Protein AF-A0A914XD44-F1 (afdb_monomer_lite)

pLDDT: mean 73.46, std 13.96, range [49.12, 93.69]

Radius of gyration: 13.79 Å; chains: 1; bounding box: 36×36×30 Å

Sequence (122 aa):
MFKCTAAPKPKNIRKIIVDGNCLFRAFFFCLTGSEEHYLTTAACALLASAEHWGTEIEIPAFTDMCNCMVYVYKDHDSARNIKQYEGYGPRPRADRSPHDNADLTTFLLYNAHNHFEVVLSP

InterPro domains:
  IPR003323 OTU domain [PS50802] (11-122)
  IPR038765 Papain-like cysteine peptidase superfamily [SSF54001] (12-119)

Structure (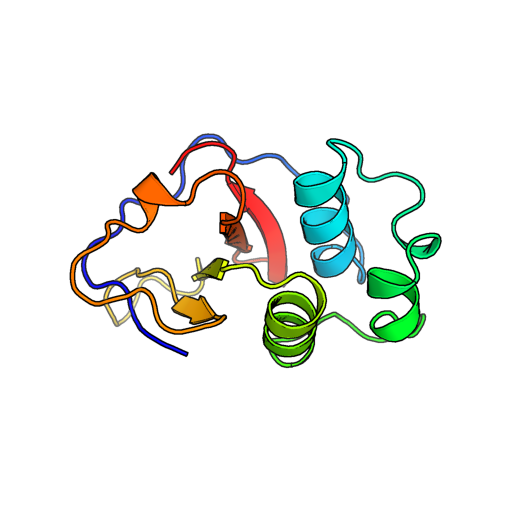mmCIF, N/CA/C/O backbone):
data_AF-A0A914XD44-F1
#
_entry.id   AF-A0A914XD44-F1
#
loop_
_atom_site.group_PDB
_atom_site.id
_atom_site.type_symbol
_atom_site.label_atom_id
_atom_site.label_alt_id
_atom_site.label_comp_id
_atom_site.label_asym_id
_atom_site.label_entity_id
_atom_site.label_seq_id
_atom_site.pdbx_PDB_ins_code
_atom_site.Cartn_x
_atom_site.Cartn_y
_atom_site.Cartn_z
_atom_site.occupancy
_atom_site.B_iso_or_equiv
_atom_site.auth_seq_id
_atom_site.auth_comp_id
_atom_site.auth_asym_id
_atom_site.auth_atom_id
_atom_site.pdbx_PDB_model_num
ATOM 1 N N . MET A 1 1 ? -15.285 -2.657 -4.366 1.00 56.31 1 MET A N 1
ATOM 2 C CA . MET A 1 1 ? -15.027 -1.246 -4.016 1.00 56.31 1 MET A CA 1
ATOM 3 C C . MET A 1 1 ? -16.235 -0.665 -3.291 1.00 56.31 1 MET A C 1
ATOM 5 O O . MET A 1 1 ? -17.346 -0.787 -3.801 1.00 56.31 1 MET A O 1
ATOM 9 N N . PHE A 1 2 ? -16.034 -0.047 -2.125 1.00 66.06 2 PHE A N 1
ATOM 10 C CA . PHE A 1 2 ? -17.069 0.670 -1.361 1.00 66.06 2 PHE A CA 1
ATOM 11 C C . PHE A 1 2 ? -16.528 2.031 -0.907 1.00 66.06 2 PHE A C 1
ATOM 13 O O . PHE A 1 2 ? -15.337 2.154 -0.639 1.00 66.06 2 PHE A O 1
ATOM 20 N N . LYS A 1 3 ? -17.380 3.058 -0.825 1.00 61.59 3 LYS A N 1
ATOM 21 C CA . LYS A 1 3 ? -16.976 4.403 -0.380 1.00 61.59 3 LYS A CA 1
ATOM 22 C C . LYS A 1 3 ? -17.275 4.584 1.106 1.00 61.59 3 LYS A C 1
ATOM 24 O O . LYS A 1 3 ? -18.389 4.286 1.533 1.00 61.59 3 LYS A O 1
ATOM 29 N N . CYS A 1 4 ? -16.310 5.084 1.878 1.00 57.56 4 CYS A N 1
ATOM 30 C CA . CYS A 1 4 ? -16.518 5.454 3.280 1.00 57.56 4 CYS A CA 1
ATOM 31 C C . CYS A 1 4 ? -16.865 6.946 3.374 1.00 57.56 4 CYS A C 1
ATOM 33 O O . CYS A 1 4 ? -16.071 7.798 2.979 1.00 57.56 4 CYS A O 1
ATOM 35 N N . THR A 1 5 ? -18.060 7.283 3.865 1.00 49.12 5 THR A N 1
ATOM 36 C CA . THR A 1 5 ? -18.664 8.600 3.609 1.00 49.12 5 THR A CA 1
ATOM 37 C C . THR A 1 5 ? -18.145 9.764 4.459 1.00 49.12 5 THR A C 1
ATOM 39 O O . THR A 1 5 ? -18.466 10.910 4.149 1.00 49.12 5 THR A O 1
ATOM 42 N N . ALA A 1 6 ? -17.325 9.528 5.485 1.00 52.28 6 ALA A N 1
ATOM 43 C CA . ALA A 1 6 ? -16.819 10.590 6.360 1.00 52.28 6 ALA A CA 1
ATOM 44 C C . ALA A 1 6 ? -15.497 10.191 7.019 1.00 52.28 6 ALA A C 1
ATOM 46 O O . ALA A 1 6 ? -15.458 9.834 8.193 1.00 52.28 6 ALA A O 1
ATOM 47 N N . ALA A 1 7 ? -14.409 10.234 6.260 1.00 58.97 7 ALA A N 1
ATOM 48 C CA . ALA A 1 7 ? -13.103 9.910 6.802 1.00 58.97 7 ALA A CA 1
ATOM 49 C C . ALA A 1 7 ? -12.224 11.164 6.897 1.00 58.97 7 ALA A C 1
ATOM 51 O O . ALA A 1 7 ? -12.156 11.934 5.930 1.00 58.97 7 ALA A O 1
ATOM 52 N N . PRO A 1 8 ? -11.567 11.403 8.047 1.00 67.62 8 PRO A N 1
ATOM 53 C CA . PRO A 1 8 ? -10.677 12.541 8.208 1.00 67.62 8 PRO A CA 1
ATOM 54 C C . PRO A 1 8 ? -9.516 12.454 7.213 1.00 67.62 8 PRO A C 1
ATOM 56 O O . PRO A 1 8 ? -9.123 11.372 6.771 1.00 67.62 8 PRO A O 1
ATOM 59 N N . LYS A 1 9 ? -8.953 13.616 6.860 1.00 76.38 9 LYS A N 1
ATOM 60 C CA . LYS A 1 9 ? -7.711 13.661 6.082 1.00 76.38 9 LYS A CA 1
ATOM 61 C C . LYS A 1 9 ? -6.650 12.812 6.807 1.00 76.38 9 LYS A C 1
ATOM 63 O O . LYS A 1 9 ? -6.512 12.999 8.019 1.00 76.38 9 LYS A O 1
ATOM 68 N N . PRO A 1 10 ? -5.906 11.940 6.098 1.00 82.12 10 PRO A N 1
ATOM 69 C CA . PRO A 1 10 ? -4.890 11.097 6.709 1.00 82.12 10 PRO A CA 1
ATOM 70 C C . PRO A 1 10 ? -3.913 11.907 7.562 1.00 82.12 10 PRO A C 1
ATOM 72 O O . PRO A 1 10 ? -3.421 12.958 7.137 1.00 82.12 10 PRO A O 1
ATOM 75 N N . LYS A 1 11 ? -3.627 11.405 8.762 1.00 81.56 11 LYS A N 1
ATOM 76 C CA . LYS A 1 11 ? -2.578 11.900 9.660 1.00 81.56 11 LYS A CA 1
ATOM 77 C C . LYS A 1 11 ? -1.533 10.795 9.840 1.00 81.56 11 LYS A C 1
ATOM 79 O O . LYS A 1 11 ? -1.773 9.657 9.460 1.00 81.56 11 LYS A O 1
ATOM 84 N N . ASN A 1 12 ? -0.365 11.130 10.392 1.00 88.56 12 ASN A N 1
ATOM 85 C CA . ASN A 1 12 ? 0.689 10.150 10.704 1.00 88.56 12 ASN A CA 1
ATOM 86 C C . ASN A 1 12 ? 1.103 9.291 9.492 1.00 88.56 12 ASN A C 1
ATOM 88 O O . ASN A 1 12 ? 1.051 8.061 9.517 1.00 88.56 12 ASN A O 1
ATOM 92 N N . ILE A 1 13 ? 1.494 9.972 8.414 1.00 90.69 13 ILE A N 1
ATOM 93 C CA . ILE A 1 13 ? 1.879 9.349 7.147 1.00 90.69 13 ILE A CA 1
ATOM 94 C C . ILE A 1 13 ? 3.331 8.871 7.231 1.00 90.69 13 ILE A C 1
ATOM 96 O O . ILE A 1 13 ? 4.246 9.665 7.470 1.00 90.69 13 ILE A O 1
ATOM 100 N N . ARG A 1 14 ? 3.545 7.580 6.987 1.00 92.75 14 ARG A N 1
ATOM 101 C CA . ARG A 1 14 ? 4.859 6.994 6.743 1.00 92.75 14 ARG A CA 1
ATOM 102 C C . ARG A 1 14 ? 5.205 7.172 5.268 1.00 92.75 14 ARG A C 1
ATOM 104 O O . ARG A 1 14 ? 4.491 6.670 4.404 1.00 92.75 14 ARG A O 1
ATOM 111 N N . LYS A 1 15 ? 6.316 7.869 5.017 1.00 93.69 15 LYS A N 1
ATOM 112 C CA . LYS A 1 15 ? 6.864 8.052 3.672 1.00 93.69 15 LYS A CA 1
ATOM 113 C C . LYS A 1 15 ? 7.525 6.769 3.176 1.00 93.69 15 LYS A C 1
ATOM 115 O O . LYS A 1 15 ? 8.411 6.258 3.858 1.00 93.69 15 LYS A O 1
ATOM 120 N N . ILE A 1 16 ? 7.107 6.319 2.005 1.00 93.06 16 ILE A N 1
ATOM 121 C CA . ILE A 1 16 ? 7.617 5.185 1.247 1.00 93.06 16 ILE A CA 1
ATOM 122 C C . ILE A 1 16 ? 8.600 5.685 0.185 1.00 93.06 16 ILE A C 1
ATOM 124 O O . ILE A 1 16 ? 8.456 6.793 -0.339 1.00 93.06 16 ILE A O 1
ATOM 128 N N . ILE A 1 17 ? 9.609 4.873 -0.134 1.00 91.69 17 ILE A N 1
ATOM 129 C CA . ILE A 1 17 ? 10.586 5.164 -1.196 1.00 91.69 17 ILE A CA 1
ATOM 130 C C . ILE A 1 17 ? 9.872 5.487 -2.519 1.00 91.69 17 ILE A C 1
ATOM 132 O O . ILE A 1 17 ? 9.055 4.705 -2.999 1.00 91.69 17 ILE A O 1
ATOM 136 N N . VAL A 1 18 ? 10.215 6.637 -3.112 1.00 88.19 18 VAL A N 1
ATOM 137 C CA . VAL A 1 18 ? 9.612 7.156 -4.350 1.00 88.19 18 VAL A CA 1
ATOM 138 C C . VAL A 1 18 ? 10.166 6.418 -5.569 1.00 88.19 18 VAL A C 1
ATOM 140 O O . VAL A 1 18 ? 11.155 6.835 -6.169 1.00 88.19 18 VAL A O 1
ATOM 143 N N . ASP A 1 19 ? 9.528 5.304 -5.920 1.00 85.25 19 ASP A N 1
ATOM 144 C CA . ASP A 1 19 ? 9.780 4.531 -7.134 1.00 85.25 19 ASP A CA 1
ATOM 145 C C . ASP A 1 19 ? 8.479 3.932 -7.709 1.00 85.25 19 ASP A C 1
ATOM 147 O O . ASP A 1 19 ? 7.398 4.051 -7.127 1.00 85.25 19 ASP A O 1
ATOM 151 N N . GLY A 1 20 ? 8.576 3.272 -8.870 1.00 81.31 20 GLY A N 1
ATOM 152 C CA . GLY A 1 20 ? 7.432 2.618 -9.524 1.00 81.31 20 GLY A CA 1
ATOM 153 C C . GLY A 1 20 ? 6.816 1.459 -8.726 1.00 81.31 20 GLY A C 1
ATOM 154 O O . GLY A 1 20 ? 5.778 0.936 -9.116 1.00 81.31 20 GLY A O 1
ATOM 155 N N . ASN A 1 21 ? 7.424 1.075 -7.599 1.00 84.12 21 ASN A N 1
ATOM 156 C CA . ASN A 1 21 ? 6.989 -0.017 -6.736 1.00 84.12 21 ASN A CA 1
ATOM 157 C C . ASN A 1 21 ? 6.425 0.476 -5.395 1.00 84.12 21 ASN A C 1
ATOM 159 O O . ASN A 1 21 ? 6.216 -0.333 -4.488 1.00 84.12 21 ASN A O 1
ATOM 163 N N . CYS A 1 22 ? 6.152 1.778 -5.253 1.00 88.81 22 CYS A N 1
ATOM 164 C CA . CYS A 1 22 ? 5.648 2.377 -4.015 1.00 88.81 22 CYS A CA 1
ATOM 165 C C . CYS A 1 22 ? 4.410 1.668 -3.439 1.00 88.81 22 CYS A C 1
ATOM 167 O O . CYS A 1 22 ? 4.330 1.486 -2.226 1.00 88.81 22 CYS A O 1
ATOM 169 N N . LEU A 1 23 ? 3.493 1.181 -4.285 1.00 87.19 23 LEU A N 1
ATOM 170 C CA . LEU A 1 23 ? 2.335 0.395 -3.843 1.00 87.19 23 LEU A CA 1
ATOM 171 C C . LEU A 1 23 ? 2.757 -0.907 -3.141 1.00 87.19 23 LEU A C 1
ATOM 173 O O . LEU A 1 23 ? 2.309 -1.19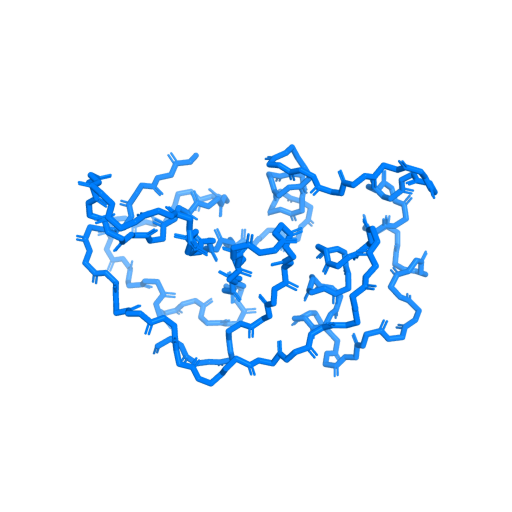9 -2.033 1.00 87.19 23 LEU A O 1
ATOM 177 N N . PHE A 1 24 ? 3.650 -1.678 -3.761 1.00 85.31 24 PHE A N 1
ATOM 178 C CA . PHE A 1 24 ? 4.122 -2.952 -3.215 1.00 85.31 24 PHE A CA 1
ATOM 179 C C . PHE A 1 24 ? 4.968 -2.754 -1.960 1.00 85.31 24 PHE A C 1
ATOM 181 O O . PHE A 1 24 ? 4.853 -3.520 -1.006 1.00 85.31 24 PHE A O 1
ATOM 188 N N . ARG A 1 25 ? 5.780 -1.693 -1.926 1.00 87.25 25 ARG A N 1
ATOM 189 C CA . ARG A 1 25 ? 6.528 -1.299 -0.727 1.00 87.25 25 ARG A CA 1
ATOM 190 C C . ARG A 1 25 ? 5.598 -0.923 0.419 1.00 87.25 25 ARG A C 1
ATOM 192 O O . ARG A 1 25 ? 5.848 -1.338 1.545 1.00 87.25 25 ARG A O 1
ATOM 199 N N . ALA A 1 26 ? 4.518 -0.194 0.140 1.00 88.94 26 ALA A N 1
ATOM 200 C CA . ALA A 1 26 ? 3.519 0.165 1.139 1.00 88.94 26 ALA A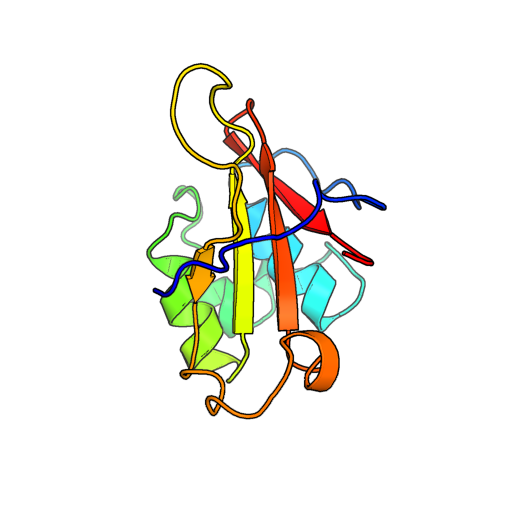 CA 1
ATOM 201 C C . ALA A 1 26 ? 2.816 -1.077 1.710 1.00 88.94 26 ALA A C 1
ATOM 203 O O . ALA A 1 26 ? 2.725 -1.226 2.927 1.00 88.94 26 ALA A O 1
ATOM 204 N N . PHE A 1 27 ? 2.394 -2.008 0.851 1.00 86.19 27 PHE A N 1
ATOM 205 C CA . PHE A 1 27 ? 1.825 -3.286 1.285 1.00 86.19 27 PHE A CA 1
ATOM 206 C C . PHE A 1 27 ? 2.792 -4.101 2.131 1.00 86.19 27 PHE A C 1
ATOM 208 O O . PHE A 1 27 ? 2.434 -4.576 3.209 1.00 86.19 27 PHE A O 1
ATOM 215 N N . PHE A 1 28 ? 4.030 -4.238 1.669 1.00 86.12 28 PHE A N 1
ATOM 216 C CA . PHE A 1 28 ? 5.036 -5.000 2.385 1.00 86.12 28 PHE A CA 1
ATOM 217 C C . PHE A 1 28 ? 5.379 -4.363 3.740 1.00 86.12 28 PHE A C 1
ATOM 219 O O . PHE A 1 28 ? 5.500 -5.076 4.737 1.00 86.12 28 PHE A O 1
ATOM 226 N N . PHE A 1 29 ? 5.418 -3.030 3.813 1.00 88.00 29 PHE A N 1
ATOM 227 C CA . PHE A 1 29 ? 5.560 -2.303 5.071 1.00 88.00 29 PHE A CA 1
ATOM 228 C C . PHE A 1 29 ? 4.393 -2.574 6.023 1.00 88.00 29 PHE A C 1
ATOM 230 O O . PHE A 1 29 ? 4.626 -2.838 7.198 1.00 88.00 29 PHE A O 1
ATOM 237 N N . CYS A 1 30 ? 3.148 -2.573 5.546 1.00 84.94 30 CYS A N 1
ATOM 238 C CA . CYS A 1 30 ? 1.997 -2.905 6.389 1.00 84.94 30 CYS A CA 1
ATOM 239 C C . CYS A 1 30 ? 2.036 -4.349 6.911 1.00 84.94 30 CYS A C 1
ATOM 241 O O . CYS A 1 30 ? 1.591 -4.600 8.026 1.00 84.94 30 CYS A O 1
ATOM 243 N N . LEU A 1 31 ? 2.593 -5.285 6.137 1.00 79.88 31 LEU A N 1
ATOM 244 C CA . LEU A 1 31 ? 2.721 -6.687 6.542 1.00 79.88 31 LEU A CA 1
ATOM 245 C C . LEU A 1 31 ? 3.901 -6.952 7.488 1.00 79.88 31 LEU A C 1
ATOM 247 O O . LEU A 1 31 ? 3.822 -7.855 8.317 1.00 79.88 31 LEU A O 1
ATOM 251 N N . THR A 1 32 ? 5.009 -6.222 7.343 1.00 81.69 32 THR A N 1
ATOM 252 C CA . THR A 1 32 ? 6.294 -6.591 7.973 1.00 81.69 32 THR A CA 1
ATOM 253 C C . THR A 1 32 ? 6.936 -5.492 8.815 1.00 81.69 32 THR A C 1
ATOM 255 O O . THR A 1 32 ? 7.886 -5.758 9.549 1.00 81.69 32 THR A O 1
ATOM 258 N N . GLY A 1 33 ? 6.461 -4.253 8.701 1.00 83.75 33 GLY A N 1
ATOM 259 C CA . GLY A 1 33 ? 7.111 -3.068 9.261 1.00 83.75 33 GLY A CA 1
ATOM 260 C C . GLY A 1 33 ? 8.372 -2.619 8.510 1.00 83.75 33 GLY A C 1
ATOM 261 O O . GLY A 1 33 ? 9.051 -1.706 8.976 1.00 83.75 33 GLY A O 1
ATOM 262 N N . SER A 1 34 ? 8.700 -3.231 7.364 1.00 81.25 34 SER A N 1
ATOM 263 C CA . SER A 1 34 ? 9.877 -2.911 6.545 1.00 81.25 34 SER A CA 1
ATOM 264 C C . SER A 1 34 ? 9.507 -2.666 5.081 1.00 81.25 34 SER A C 1
ATOM 266 O O . SER A 1 34 ? 8.532 -3.208 4.581 1.00 81.25 34 SER A O 1
ATOM 268 N N . GLU A 1 35 ? 10.295 -1.849 4.381 1.00 80.56 35 GLU A N 1
ATOM 269 C CA . GLU A 1 35 ? 10.189 -1.624 2.927 1.00 80.56 35 GLU A CA 1
ATOM 270 C C . GLU A 1 35 ? 11.211 -2.464 2.131 1.00 80.56 35 GLU A C 1
ATOM 272 O O . GLU A 1 35 ? 11.201 -2.471 0.894 1.00 80.56 35 GLU A O 1
ATOM 277 N N . GLU A 1 36 ? 12.134 -3.134 2.828 1.00 77.88 36 GLU A N 1
ATOM 278 C CA . GLU A 1 36 ? 13.204 -3.937 2.232 1.00 77.88 36 GLU A CA 1
ATOM 279 C C . GLU A 1 36 ? 12.678 -5.283 1.749 1.00 77.88 36 GLU A C 1
ATOM 281 O O . GLU A 1 36 ? 11.802 -5.860 2.369 1.00 77.88 36 GLU A O 1
ATOM 286 N N . HIS A 1 37 ? 13.242 -5.832 0.673 1.00 69.94 37 HIS A N 1
ATOM 287 C CA . HIS A 1 37 ? 12.860 -7.160 0.178 1.00 69.94 37 HIS A CA 1
ATOM 288 C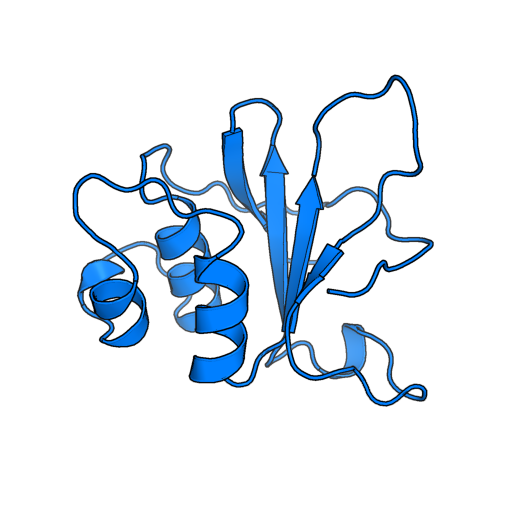 C . HIS A 1 37 ? 11.369 -7.312 -0.177 1.00 69.94 37 HIS A C 1
ATOM 290 O O . HIS A 1 37 ? 10.864 -8.427 -0.205 1.00 69.94 37 HIS A O 1
ATOM 296 N N . TYR A 1 38 ? 10.653 -6.234 -0.522 1.00 63.59 38 TYR A N 1
ATOM 297 C CA . TYR A 1 38 ? 9.243 -6.347 -0.927 1.00 63.59 38 TYR A CA 1
ATOM 298 C C . TYR A 1 38 ? 9.043 -7.405 -2.034 1.00 63.59 38 TYR A C 1
ATOM 300 O O . TYR A 1 38 ? 8.125 -8.214 -1.945 1.00 63.59 38 TYR A O 1
ATOM 308 N N . LEU A 1 39 ? 9.983 -7.517 -2.983 1.00 65.56 39 LEU A N 1
ATOM 309 C CA . LEU A 1 39 ? 10.003 -8.540 -4.042 1.00 65.56 39 LEU A CA 1
ATOM 310 C C . LEU A 1 39 ? 10.208 -9.991 -3.563 1.00 65.56 39 LEU A C 1
ATOM 312 O O . LEU A 1 39 ? 10.038 -10.907 -4.360 1.00 65.56 39 LEU A O 1
ATOM 316 N N . THR A 1 40 ? 10.592 -10.248 -2.310 1.00 62.78 40 THR A N 1
ATOM 317 C CA . THR A 1 40 ? 10.813 -11.620 -1.815 1.00 62.78 40 THR A CA 1
ATOM 318 C C . THR A 1 40 ? 9.545 -12.277 -1.287 1.00 62.78 40 THR A C 1
ATOM 320 O O . THR A 1 40 ? 9.542 -13.484 -1.053 1.00 62.78 40 THR A O 1
ATOM 323 N N . THR A 1 41 ? 8.456 -11.528 -1.090 1.00 59.78 41 THR A N 1
ATOM 324 C CA . THR A 1 41 ? 7.163 -12.160 -0.797 1.00 59.78 41 THR A CA 1
ATOM 325 C C . THR A 1 41 ? 6.527 -12.658 -2.076 1.00 59.78 41 THR A C 1
ATOM 327 O O . THR A 1 41 ? 6.369 -11.887 -3.012 1.00 59.78 41 THR A O 1
ATOM 330 N N . ALA A 1 42 ? 6.088 -13.922 -2.095 1.00 55.50 42 ALA A N 1
ATOM 331 C CA . ALA A 1 42 ? 5.329 -14.487 -3.215 1.00 55.50 42 ALA A CA 1
ATOM 332 C C . ALA A 1 42 ? 4.142 -13.589 -3.603 1.00 55.50 42 ALA A C 1
ATOM 334 O O . ALA A 1 42 ? 3.860 -13.415 -4.780 1.00 55.50 42 ALA A O 1
ATOM 335 N N . ALA A 1 43 ? 3.522 -12.946 -2.612 1.00 58.31 43 ALA A N 1
ATOM 336 C CA . ALA A 1 43 ? 2.467 -11.967 -2.799 1.00 58.31 43 ALA A CA 1
ATOM 337 C C . ALA A 1 43 ? 2.869 -10.767 -3.669 1.00 58.31 43 ALA A C 1
ATOM 339 O O . ALA A 1 43 ? 2.232 -10.495 -4.683 1.00 58.31 43 ALA A O 1
ATOM 340 N N . CYS A 1 44 ? 3.939 -10.062 -3.305 1.00 58.38 44 CYS A N 1
ATOM 341 C CA . CYS A 1 44 ? 4.398 -8.919 -4.087 1.00 58.38 44 CYS A CA 1
ATOM 342 C C . CYS A 1 44 ? 5.118 -9.357 -5.366 1.00 58.38 44 CYS A C 1
ATOM 344 O O . CYS A 1 44 ? 5.030 -8.656 -6.358 1.00 58.38 44 CYS A O 1
ATOM 346 N N . ALA A 1 45 ? 5.788 -10.511 -5.379 1.00 59.22 45 ALA A N 1
ATOM 347 C CA . ALA A 1 45 ? 6.477 -11.048 -6.552 1.00 59.22 45 ALA A CA 1
ATOM 348 C C . ALA A 1 45 ? 5.513 -11.489 -7.664 1.00 59.22 45 ALA A C 1
ATOM 350 O O . ALA A 1 45 ? 5.846 -11.378 -8.838 1.00 59.22 45 ALA A O 1
ATOM 351 N N . LEU A 1 46 ? 4.322 -11.985 -7.305 1.00 60.28 46 LEU A N 1
ATOM 352 C CA . LEU A 1 46 ? 3.272 -12.333 -8.267 1.00 60.28 46 LEU A CA 1
ATOM 353 C C . LEU A 1 46 ? 2.595 -11.094 -8.867 1.00 60.28 46 LEU A C 1
ATOM 355 O O . LEU A 1 46 ? 2.086 -11.169 -9.982 1.00 60.28 46 LEU A O 1
ATOM 359 N N . LEU A 1 47 ? 2.580 -9.975 -8.136 1.00 59.69 47 LEU A N 1
ATOM 360 C CA . LEU A 1 47 ? 1.932 -8.732 -8.562 1.00 59.69 47 LEU A CA 1
ATOM 361 C C . LEU A 1 47 ? 2.904 -7.737 -9.214 1.00 59.69 47 LEU A C 1
ATOM 363 O O . LEU A 1 47 ? 2.510 -6.972 -10.090 1.00 59.69 47 LEU A O 1
ATOM 367 N N . ALA A 1 48 ? 4.175 -7.742 -8.818 1.00 57.72 48 ALA A N 1
ATOM 368 C CA . ALA A 1 48 ? 5.188 -6.846 -9.350 1.00 57.72 48 ALA A CA 1
ATOM 369 C C . ALA A 1 48 ? 5.791 -7.430 -10.633 1.00 57.72 48 ALA A C 1
ATOM 371 O O . ALA A 1 48 ? 6.596 -8.359 -10.596 1.00 57.72 48 ALA A O 1
ATOM 372 N N . SER A 1 49 ? 5.456 -6.839 -11.781 1.00 56.38 49 SER A N 1
ATOM 373 C CA . SER A 1 49 ? 6.325 -6.928 -12.958 1.00 56.38 49 SER A CA 1
ATOM 374 C C . SER A 1 49 ? 7.266 -5.722 -12.956 1.00 56.38 49 SER A C 1
ATOM 376 O O . SER A 1 49 ? 6.847 -4.616 -12.621 1.00 56.38 49 SER A O 1
ATOM 378 N N . ALA A 1 50 ? 8.540 -5.934 -13.297 1.00 54.44 50 ALA A N 1
ATOM 379 C CA . ALA A 1 50 ? 9.636 -4.981 -13.071 1.00 54.44 50 ALA A CA 1
ATOM 380 C C . ALA A 1 50 ? 9.479 -3.595 -13.742 1.00 54.44 50 ALA A C 1
ATOM 382 O O . ALA A 1 50 ? 10.275 -2.698 -13.472 1.00 54.44 50 ALA A O 1
ATOM 383 N N . GLU A 1 51 ? 8.460 -3.404 -14.582 1.00 55.62 51 GLU A N 1
ATOM 384 C CA . GLU A 1 51 ? 8.186 -2.161 -15.312 1.00 55.62 51 GLU A CA 1
ATOM 385 C C . GLU A 1 51 ? 6.738 -1.663 -15.146 1.00 55.62 51 GLU A C 1
ATOM 387 O O . GLU A 1 51 ? 6.336 -0.702 -15.803 1.00 55.62 51 GLU A O 1
ATOM 392 N N . HIS A 1 52 ? 5.937 -2.284 -14.273 1.00 59.12 52 HIS A N 1
ATOM 393 C CA . HIS A 1 52 ? 4.537 -1.909 -14.089 1.00 59.12 52 HIS A CA 1
ATOM 394 C C . HIS A 1 52 ? 4.332 -1.127 -12.795 1.00 59.12 52 HIS A C 1
ATOM 396 O O . HIS A 1 52 ? 4.620 -1.610 -11.702 1.00 59.12 52 HIS A O 1
ATOM 402 N N . TRP A 1 53 ? 3.802 0.087 -12.930 1.00 62.41 53 TRP A N 1
ATOM 403 C CA . TRP A 1 53 ? 3.310 0.856 -11.795 1.00 62.41 53 TRP A CA 1
ATOM 404 C C . TRP A 1 53 ? 2.106 0.113 -11.225 1.00 62.41 53 TRP A C 1
ATOM 406 O O . TRP A 1 53 ? 1.147 -0.112 -11.956 1.00 62.41 53 TRP A O 1
ATOM 416 N N . GLY A 1 54 ? 2.145 -0.260 -9.946 1.00 61.09 54 GLY A N 1
ATOM 417 C CA . GLY A 1 54 ? 0.987 -0.865 -9.290 1.00 61.09 54 GLY A CA 1
ATOM 418 C C . GLY A 1 54 ? -0.227 0.066 -9.377 1.00 61.09 54 GLY A C 1
ATOM 419 O O . GLY A 1 54 ? -0.157 1.230 -8.980 1.00 61.09 54 GLY A O 1
ATOM 420 N N . THR A 1 55 ? -1.327 -0.438 -9.922 1.00 65.19 55 THR A N 1
ATOM 421 C CA . THR A 1 55 ? -2.574 0.291 -10.160 1.00 65.19 55 THR A CA 1
ATOM 422 C C . THR A 1 55 ? -3.684 -0.172 -9.209 1.00 65.19 55 THR A C 1
ATOM 424 O O . THR A 1 55 ? -3.481 -0.953 -8.280 1.00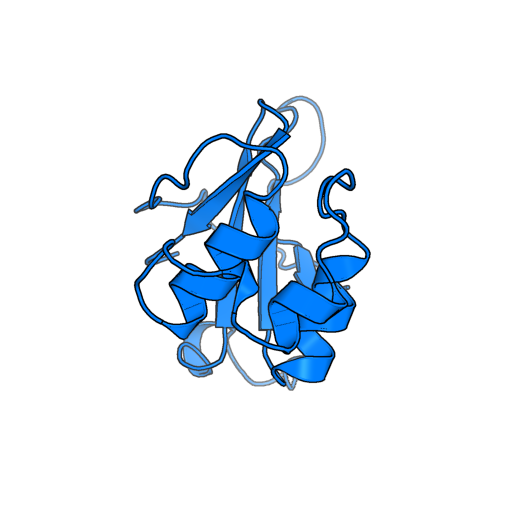 65.19 55 THR A O 1
ATOM 427 N N . GLU A 1 56 ? -4.909 0.298 -9.454 1.00 64.38 56 GLU A N 1
ATOM 428 C CA . GLU A 1 56 ? -6.129 -0.160 -8.781 1.00 64.38 56 GLU A CA 1
ATOM 429 C C . GLU A 1 56 ? -6.462 -1.646 -9.036 1.00 64.38 56 GLU A C 1
ATOM 431 O O . GLU A 1 56 ? -7.401 -2.151 -8.427 1.00 64.38 56 GLU A O 1
ATOM 436 N N . ILE A 1 57 ? -5.728 -2.350 -9.911 1.00 71.50 57 ILE A N 1
ATOM 437 C CA . ILE A 1 57 ? -5.898 -3.789 -10.192 1.00 71.50 57 ILE A CA 1
ATOM 438 C C . ILE A 1 57 ? -5.196 -4.647 -9.132 1.00 71.50 57 ILE A C 1
ATOM 440 O O . ILE A 1 57 ? -5.755 -5.638 -8.656 1.00 71.50 57 ILE A O 1
ATOM 444 N N . GLU A 1 58 ? -3.991 -4.255 -8.723 1.00 80.19 58 GLU A N 1
ATOM 445 C CA . GLU A 1 58 ? -3.182 -4.996 -7.755 1.00 80.19 58 GLU A CA 1
ATOM 446 C C . GLU A 1 58 ? -3.758 -4.902 -6.337 1.00 80.19 58 GLU A C 1
ATOM 448 O O . GLU A 1 58 ? -3.542 -5.795 -5.519 1.00 80.19 58 GLU A O 1
ATOM 453 N N . ILE A 1 59 ? -4.539 -3.856 -6.047 1.00 82.94 59 ILE A N 1
ATOM 454 C CA . ILE A 1 59 ? -5.176 -3.651 -4.741 1.00 82.94 59 ILE A CA 1
ATOM 455 C C . ILE A 1 59 ? -6.218 -4.751 -4.438 1.00 82.94 59 ILE A C 1
ATOM 457 O O . ILE A 1 59 ? -6.088 -5.394 -3.396 1.00 82.94 59 ILE A O 1
ATOM 461 N N . PRO A 1 60 ? -7.211 -5.042 -5.308 1.00 81.12 60 PRO A N 1
ATOM 462 C CA . PRO A 1 60 ? -8.085 -6.206 -5.170 1.00 81.12 60 PRO A CA 1
ATOM 463 C C . PRO A 1 60 ? -7.330 -7.529 -5.020 1.00 81.12 60 PRO A C 1
ATOM 465 O O . PRO A 1 60 ? -7.640 -8.310 -4.120 1.00 81.12 60 PRO A O 1
ATOM 468 N N . ALA A 1 61 ? -6.313 -7.763 -5.855 1.00 81.44 61 ALA A N 1
ATOM 469 C CA . ALA A 1 61 ? -5.546 -9.004 -5.816 1.00 81.44 61 ALA A CA 1
ATOM 470 C C . ALA A 1 61 ? -4.814 -9.181 -4.474 1.00 81.44 61 ALA A C 1
ATOM 472 O O . ALA A 1 61 ? -4.823 -10.268 -3.897 1.00 81.44 61 ALA A O 1
ATOM 473 N N . PHE A 1 62 ? -4.249 -8.099 -3.934 1.00 81.25 62 PHE A N 1
ATOM 474 C CA . PHE A 1 62 ? -3.671 -8.080 -2.595 1.00 81.25 62 PHE A CA 1
ATOM 475 C C . PHE A 1 62 ? -4.721 -8.351 -1.511 1.00 81.25 62 PHE A C 1
ATOM 477 O O . PHE A 1 62 ? -4.486 -9.183 -0.635 1.00 81.25 62 PHE A O 1
ATOM 484 N N . THR A 1 63 ? -5.893 -7.710 -1.579 1.00 82.06 63 THR A N 1
ATOM 485 C CA . THR A 1 63 ? -6.954 -7.915 -0.578 1.00 82.06 63 THR A CA 1
ATOM 486 C C . THR A 1 63 ? -7.476 -9.346 -0.545 1.00 82.06 63 THR A C 1
ATOM 488 O O . THR A 1 63 ? -7.720 -9.872 0.540 1.00 82.06 63 THR A O 1
ATOM 491 N N . ASP A 1 64 ? -7.594 -9.996 -1.704 1.00 80.44 64 ASP A N 1
ATOM 492 C CA . ASP A 1 64 ? -8.041 -11.387 -1.799 1.00 80.44 64 ASP A CA 1
ATOM 493 C C . ASP A 1 64 ? -6.965 -12.350 -1.280 1.00 80.44 64 ASP A C 1
ATOM 495 O O . ASP A 1 64 ? -7.251 -13.258 -0.501 1.00 80.44 64 ASP A O 1
ATOM 499 N N . MET A 1 65 ? -5.707 -12.124 -1.662 1.00 79.12 65 MET A N 1
ATOM 500 C CA . MET A 1 65 ? -4.579 -12.970 -1.274 1.00 79.12 65 MET A CA 1
ATOM 501 C C . MET A 1 65 ? -4.244 -12.882 0.218 1.00 79.12 65 MET A C 1
ATOM 503 O O . MET A 1 65 ? -3.917 -13.892 0.839 1.00 79.12 65 MET A O 1
ATOM 507 N N . CYS A 1 66 ? -4.309 -11.682 0.795 1.00 77.44 66 CYS A N 1
ATOM 508 C CA . CYS A 1 66 ? -4.000 -11.443 2.203 1.00 77.44 66 CYS A CA 1
ATOM 509 C C . CYS A 1 66 ? -5.244 -11.483 3.101 1.00 77.44 66 CYS A C 1
ATOM 511 O O . CYS A 1 66 ? -5.110 -11.317 4.313 1.00 77.44 66 CYS A O 1
ATOM 513 N N . ASN A 1 67 ? -6.436 -11.709 2.530 1.00 79.19 67 ASN A N 1
ATOM 514 C CA . ASN A 1 67 ? -7.723 -11.680 3.228 1.00 79.19 67 ASN A CA 1
ATOM 515 C C . ASN A 1 67 ? -7.864 -10.437 4.130 1.00 79.19 67 ASN A C 1
ATOM 517 O O . ASN A 1 67 ? -8.199 -10.527 5.314 1.00 79.19 67 ASN A O 1
ATOM 521 N N . CYS A 1 68 ? -7.543 -9.273 3.566 1.00 81.19 68 CYS A N 1
ATOM 522 C CA . CYS A 1 68 ? -7.449 -8.010 4.287 1.00 81.19 68 CYS A CA 1
ATOM 523 C C . CYS A 1 68 ? -8.302 -6.922 3.626 1.00 81.19 68 CYS A C 1
ATOM 525 O O . CYS A 1 68 ? -8.734 -7.038 2.478 1.00 81.19 68 CYS A O 1
ATOM 527 N N . MET A 1 69 ? -8.552 -5.849 4.369 1.00 85.06 69 MET A N 1
ATOM 528 C CA . MET A 1 69 ? -9.160 -4.630 3.851 1.00 85.06 69 MET A CA 1
ATOM 529 C C . MET A 1 69 ? -8.071 -3.631 3.477 1.00 85.06 69 MET A C 1
ATOM 531 O O . MET A 1 69 ? -7.146 -3.403 4.253 1.00 85.06 69 MET A O 1
ATOM 535 N N . VAL A 1 70 ? -8.205 -2.975 2.327 1.00 86.94 70 VAL A N 1
ATOM 536 C CA . VAL A 1 70 ? -7.353 -1.842 1.943 1.00 86.94 70 VAL A CA 1
ATOM 537 C C . VAL A 1 70 ? -8.222 -0.609 1.758 1.00 86.94 70 VAL A C 1
ATOM 539 O O . VAL A 1 70 ? -9.182 -0.629 0.992 1.00 86.94 70 VAL A O 1
ATOM 542 N N . TYR A 1 71 ? -7.875 0.480 2.432 1.00 87.12 71 TYR A N 1
ATOM 543 C CA . TYR A 1 71 ? -8.500 1.784 2.262 1.00 87.12 71 TYR A CA 1
ATOM 544 C C . TYR A 1 71 ? -7.513 2.748 1.618 1.00 87.12 71 TYR A C 1
ATOM 546 O O . TYR A 1 71 ? -6.447 2.999 2.171 1.00 87.12 71 TYR A O 1
ATOM 554 N N . VAL A 1 72 ? -7.886 3.344 0.487 1.00 87.88 72 VAL A N 1
ATOM 555 C CA . VAL A 1 72 ? -7.058 4.325 -0.224 1.00 87.88 72 VAL A CA 1
ATOM 556 C C . VAL A 1 72 ? -7.696 5.702 -0.146 1.00 87.88 72 VAL A C 1
ATOM 558 O O . VAL A 1 72 ? -8.820 5.900 -0.607 1.00 87.88 72 VAL A O 1
ATOM 561 N N . TYR A 1 73 ? -6.970 6.667 0.408 1.00 87.25 73 TYR A N 1
ATOM 562 C CA . TYR A 1 73 ? -7.315 8.081 0.335 1.00 87.25 73 TYR A CA 1
ATOM 563 C C . TYR A 1 73 ? -6.614 8.717 -0.862 1.00 87.25 73 TYR A C 1
ATOM 565 O O . TYR A 1 73 ? -5.387 8.755 -0.904 1.00 87.25 73 TYR A O 1
ATOM 573 N N . LYS A 1 74 ? -7.374 9.244 -1.824 1.00 85.81 74 LYS A N 1
ATOM 574 C CA . LYS A 1 74 ? -6.821 9.944 -2.992 1.00 85.81 74 LYS A CA 1
ATOM 575 C C . LYS A 1 74 ? -6.766 11.446 -2.708 1.00 85.81 74 LYS A C 1
ATOM 577 O O . LYS A 1 74 ? -7.806 12.085 -2.577 1.00 85.81 74 LYS A O 1
ATOM 582 N N . ASP A 1 75 ? -5.566 12.021 -2.632 1.00 80.50 75 ASP A N 1
ATOM 583 C CA . ASP A 1 75 ? -5.358 13.474 -2.492 1.00 80.50 75 ASP A CA 1
ATOM 584 C C . ASP A 1 75 ? -5.116 14.131 -3.862 1.00 80.50 75 ASP A C 1
ATOM 586 O O . ASP A 1 75 ? -4.206 14.940 -4.032 1.00 80.50 75 ASP A O 1
ATOM 590 N N . HIS A 1 76 ? -5.933 13.753 -4.853 1.00 70.38 76 HIS A N 1
ATOM 591 C CA . HIS A 1 76 ? -5.977 14.390 -6.167 1.00 70.38 76 HIS A CA 1
ATOM 592 C C . HIS A 1 76 ? -7.205 15.294 -6.269 1.00 70.38 76 HIS A C 1
ATOM 594 O O . HIS A 1 76 ? -8.340 14.837 -6.195 1.00 70.38 76 HIS A O 1
ATOM 600 N N . ASP A 1 77 ? -6.913 16.573 -6.477 1.00 57.25 77 ASP A N 1
ATOM 601 C CA . ASP A 1 77 ? -7.815 17.666 -6.823 1.00 57.25 77 ASP A CA 1
ATOM 602 C C . ASP A 1 77 ? -8.892 18.059 -5.786 1.00 57.25 77 ASP A C 1
ATOM 604 O O . ASP A 1 77 ? -9.704 17.282 -5.295 1.00 57.25 77 ASP A O 1
ATOM 608 N N . SER A 1 78 ? -8.887 19.347 -5.443 1.00 53.44 78 SER A N 1
ATOM 609 C CA . SER A 1 78 ? -9.759 19.960 -4.430 1.00 53.44 78 SER A CA 1
ATOM 610 C C . SER A 1 78 ? -11.048 20.524 -5.035 1.00 53.44 78 SER A C 1
ATOM 612 O O . SER A 1 78 ? -11.857 21.113 -4.320 1.00 53.44 78 SER A O 1
ATOM 614 N N . ALA A 1 79 ? -11.226 20.390 -6.353 1.00 53.66 79 ALA A N 1
ATOM 615 C CA . ALA A 1 79 ? -12.228 21.145 -7.089 1.00 53.66 79 ALA A CA 1
ATOM 616 C C . ALA A 1 79 ? -13.649 20.574 -6.987 1.00 53.66 79 ALA A C 1
ATOM 618 O O . ALA A 1 79 ? -14.600 21.356 -6.953 1.00 53.66 79 ALA A O 1
ATOM 619 N N . ARG A 1 80 ? -13.840 19.246 -6.938 1.00 51.31 80 ARG A N 1
ATOM 620 C CA . ARG A 1 80 ? -15.174 18.622 -6.846 1.00 51.31 80 ARG A CA 1
ATOM 621 C C . ARG A 1 80 ? -15.096 17.236 -6.203 1.00 51.31 80 ARG A C 1
ATOM 623 O O . ARG A 1 80 ? -14.387 16.376 -6.703 1.00 51.31 80 ARG A O 1
ATOM 630 N N . ASN A 1 81 ? -15.954 17.013 -5.208 1.00 50.66 81 ASN A N 1
ATOM 631 C CA . ASN A 1 81 ? -16.299 15.737 -4.567 1.00 50.66 81 ASN A CA 1
ATOM 632 C C . ASN A 1 81 ? -15.514 15.363 -3.300 1.00 50.66 81 ASN A C 1
ATOM 634 O O . ASN A 1 81 ? -14.294 15.354 -3.234 1.00 50.66 81 ASN A O 1
ATOM 638 N N . ILE A 1 82 ? -16.314 15.069 -2.280 1.00 56.00 82 ILE A N 1
ATOM 639 C CA . ILE A 1 82 ? -16.008 14.629 -0.921 1.00 56.00 82 ILE A CA 1
ATOM 640 C C . ILE A 1 82 ? -14.729 13.776 -0.864 1.00 56.00 82 ILE A C 1
ATOM 642 O O . ILE A 1 82 ? -14.699 12.671 -1.406 1.00 56.00 82 ILE A O 1
ATOM 646 N N . LYS A 1 83 ? -13.687 14.273 -0.182 1.00 64.62 83 LYS A N 1
ATOM 647 C CA . LYS A 1 83 ? -12.465 13.499 0.070 1.00 64.62 83 LYS A CA 1
ATOM 648 C C . LYS A 1 83 ? -12.805 12.321 0.982 1.00 64.62 83 LYS A C 1
ATOM 650 O O . LYS A 1 83 ? -13.162 12.522 2.141 1.00 64.62 83 LYS A O 1
ATOM 655 N N . GLN A 1 84 ? -12.743 11.111 0.444 1.00 73.50 84 GLN A N 1
ATOM 656 C CA . GLN A 1 84 ? -13.175 9.883 1.108 1.00 73.50 84 GLN A CA 1
ATOM 657 C C . GLN A 1 84 ? -12.178 8.765 0.823 1.00 73.50 84 GLN A C 1
ATOM 659 O O . GLN A 1 84 ? -11.501 8.784 -0.203 1.00 73.50 84 GLN A O 1
ATOM 664 N N . TYR A 1 85 ? -12.113 7.779 1.719 1.00 80.19 85 TYR A N 1
ATOM 665 C CA . TYR A 1 85 ? -11.400 6.545 1.410 1.00 80.19 85 TYR A CA 1
ATOM 666 C C . TYR A 1 85 ? -12.254 5.664 0.500 1.00 80.19 85 TYR A C 1
ATOM 668 O O . TYR A 1 85 ? -13.457 5.472 0.723 1.00 80.19 85 TYR A O 1
ATOM 676 N N . GLU A 1 86 ? -11.593 5.076 -0.485 1.00 84.12 86 GLU A N 1
ATOM 677 C CA . GLU A 1 86 ? -12.095 3.951 -1.259 1.00 84.12 86 GLU A CA 1
ATOM 678 C C . GLU A 1 86 ? -11.620 2.653 -0.606 1.00 84.12 86 GLU A C 1
ATOM 680 O O . GLU A 1 86 ? -10.422 2.441 -0.437 1.00 84.12 86 GLU A O 1
ATOM 685 N N . GLY A 1 87 ? -12.564 1.805 -0.199 1.00 84.19 87 GLY A N 1
ATOM 686 C CA . GLY A 1 87 ? -12.301 0.511 0.423 1.00 84.19 87 GLY A CA 1
ATOM 687 C C . GLY A 1 87 ? -12.341 -0.647 -0.577 1.00 84.19 87 GLY A C 1
ATOM 688 O O . GLY A 1 87 ? -13.279 -0.762 -1.380 1.00 84.19 87 GLY A O 1
ATOM 689 N N . TYR A 1 88 ? -11.360 -1.535 -0.465 1.00 85.00 88 TYR A N 1
ATOM 690 C CA . TYR A 1 88 ? -11.157 -2.766 -1.225 1.00 85.00 88 TYR A CA 1
ATOM 691 C C . TYR A 1 88 ? -11.059 -3.944 -0.247 1.00 85.00 88 TYR A C 1
ATOM 693 O O . TYR A 1 88 ? -10.580 -3.767 0.871 1.00 85.00 88 TYR A O 1
ATOM 701 N N . GLY A 1 89 ? -11.518 -5.125 -0.662 1.00 80.00 89 GLY A N 1
ATOM 702 C CA . GLY A 1 89 ? -11.537 -6.334 0.165 1.00 80.00 89 GLY A CA 1
ATOM 703 C C . GLY A 1 89 ? -12.942 -6.857 0.490 1.00 80.00 89 GLY A C 1
ATOM 704 O O . GLY A 1 89 ? -13.949 -6.312 0.006 1.00 80.00 89 GLY A O 1
ATOM 705 N N . PRO A 1 90 ? -13.029 -7.950 1.272 1.00 70.50 90 PRO A N 1
ATOM 706 C CA . PRO A 1 90 ? -14.292 -8.583 1.629 1.00 70.50 90 PRO A CA 1
ATOM 707 C C . PRO A 1 90 ? -15.180 -7.582 2.370 1.00 70.50 90 PRO A C 1
ATOM 709 O O . PRO A 1 90 ? -14.735 -6.953 3.324 1.00 70.50 90 PRO A O 1
ATOM 712 N N . ARG A 1 91 ? -16.439 -7.409 1.926 1.00 59.81 91 ARG A N 1
ATOM 713 C CA . ARG A 1 91 ? -17.372 -6.432 2.522 1.00 59.81 91 ARG A CA 1
ATOM 714 C C . ARG A 1 91 ? -17.279 -6.483 4.053 1.00 59.81 91 ARG A C 1
ATOM 716 O O . ARG A 1 91 ? -17.554 -7.550 4.611 1.00 59.81 91 ARG A O 1
ATOM 723 N N . PRO A 1 92 ? -16.980 -5.357 4.731 1.00 57.81 92 PRO A N 1
ATOM 724 C CA . PRO A 1 92 ? -17.178 -5.273 6.166 1.00 57.81 92 PRO A CA 1
ATOM 725 C C . PRO A 1 92 ? -18.613 -5.707 6.456 1.00 57.81 92 PRO A C 1
ATOM 727 O O . PRO A 1 92 ? -19.545 -5.257 5.777 1.00 57.81 92 PRO A O 1
ATOM 730 N N . ARG A 1 93 ? -18.810 -6.621 7.412 1.00 54.91 93 ARG A N 1
ATOM 731 C CA . ARG A 1 93 ? -20.163 -6.870 7.915 1.00 54.91 93 ARG A CA 1
ATOM 732 C C . ARG A 1 93 ? -20.710 -5.515 8.376 1.00 54.91 93 ARG A C 1
ATOM 734 O O . ARG A 1 93 ? -19.980 -4.741 8.989 1.00 54.91 93 ARG A O 1
ATOM 741 N N . ALA A 1 94 ? -21.947 -5.197 7.994 1.00 52.34 94 ALA A N 1
ATOM 742 C CA . ALA A 1 94 ? -22.530 -3.857 8.134 1.00 52.34 94 ALA A CA 1
ATOM 743 C C . ALA A 1 94 ? -22.589 -3.331 9.587 1.00 52.34 94 ALA A C 1
ATOM 745 O O . ALA A 1 94 ? -22.929 -2.173 9.803 1.00 52.34 94 ALA A O 1
ATOM 746 N N . ASP A 1 95 ? -22.269 -4.178 10.564 1.00 53.03 95 ASP A N 1
ATOM 747 C CA . ASP A 1 95 ? -22.230 -3.929 12.000 1.00 53.03 95 ASP A CA 1
ATOM 748 C C . ASP A 1 95 ? -20.832 -3.589 12.553 1.00 53.03 95 ASP A C 1
ATOM 750 O O . ASP A 1 95 ? -20.733 -3.276 13.737 1.00 53.03 95 ASP A O 1
ATOM 754 N N . ARG A 1 96 ? -19.757 -3.644 11.750 1.00 50.03 96 ARG A N 1
ATOM 755 C CA . ARG A 1 96 ? -18.377 -3.458 12.238 1.00 50.03 96 ARG A CA 1
ATOM 756 C C . ARG A 1 96 ? -17.725 -2.185 11.720 1.00 50.03 96 ARG A C 1
ATOM 758 O O . ARG A 1 96 ? -17.723 -1.911 10.519 1.00 50.03 96 ARG A O 1
ATOM 765 N N . SER A 1 97 ? -17.128 -1.429 12.638 1.00 53.94 97 SER A N 1
ATOM 766 C CA . SER A 1 97 ? -16.314 -0.264 12.307 1.00 53.94 97 SER A CA 1
ATOM 767 C C . SER A 1 97 ? -15.053 -0.710 11.547 1.00 53.94 97 SER A C 1
ATOM 769 O O . SER A 1 97 ? -14.477 -1.741 11.899 1.00 53.94 97 SER A O 1
ATOM 771 N N . PRO A 1 98 ? -14.551 0.056 10.556 1.00 53.66 98 PRO A N 1
ATOM 772 C CA . PRO A 1 98 ? -13.243 -0.190 9.9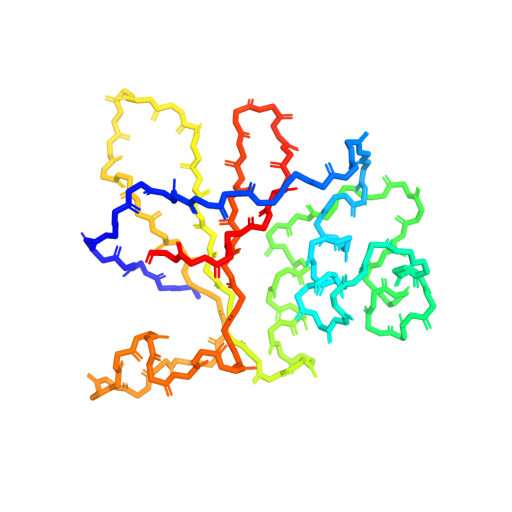30 1.00 53.66 98 PRO A CA 1
ATOM 773 C C . PRO A 1 98 ? -12.092 -0.304 10.942 1.00 53.66 98 PRO A C 1
ATOM 775 O O . PRO A 1 98 ? -11.069 -0.916 10.655 1.00 53.66 98 PRO A O 1
ATOM 778 N N . HIS A 1 99 ? -12.272 0.275 12.132 1.00 54.00 99 HIS A N 1
ATOM 779 C CA . HIS A 1 99 ? -11.306 0.249 13.226 1.00 54.00 99 HIS A CA 1
ATOM 780 C C . HIS A 1 99 ? -11.307 -1.067 14.026 1.00 54.00 99 HIS A C 1
ATOM 782 O O . HIS A 1 99 ? -10.316 -1.357 14.688 1.00 54.00 99 HIS A O 1
ATOM 788 N N . ASP A 1 100 ? -12.364 -1.886 13.940 1.00 51.81 100 ASP A N 1
ATOM 789 C CA . ASP A 1 100 ? -12.485 -3.137 14.712 1.00 51.81 100 ASP A CA 1
ATOM 790 C C . ASP A 1 100 ? -11.648 -4.290 14.122 1.00 51.81 100 ASP A C 1
ATOM 792 O O . ASP A 1 100 ? -11.472 -5.322 14.764 1.00 51.81 100 ASP A O 1
ATOM 796 N N . ASN A 1 101 ? -11.115 -4.118 12.905 1.00 53.44 101 ASN A N 1
ATOM 797 C CA . ASN A 1 101 ? -10.243 -5.074 12.213 1.00 53.44 101 ASN A CA 1
ATOM 798 C C . ASN A 1 101 ? -8.857 -4.465 11.925 1.00 53.44 101 ASN A C 1
ATOM 800 O O . ASN A 1 101 ? -8.293 -4.722 10.859 1.00 53.44 101 ASN A O 1
ATOM 804 N N . ALA A 1 102 ? -8.326 -3.622 12.818 1.00 56.88 102 ALA A N 1
ATOM 805 C CA . ALA A 1 102 ? -7.062 -2.904 12.603 1.00 56.88 102 ALA A CA 1
ATOM 806 C C . ALA A 1 102 ? -5.910 -3.826 12.149 1.00 56.88 102 ALA A C 1
ATOM 808 O O . ALA A 1 102 ? -5.169 -3.468 11.239 1.00 56.88 102 ALA A O 1
ATOM 809 N N . ASP A 1 103 ? -5.845 -5.048 12.685 1.00 59.81 103 ASP A N 1
ATOM 810 C CA . ASP A 1 103 ? -4.810 -6.042 12.361 1.00 59.81 103 ASP A CA 1
ATOM 811 C C . ASP A 1 103 ? -4.892 -6.587 10.921 1.00 59.81 103 ASP A C 1
ATOM 813 O O . ASP A 1 103 ? -3.927 -7.142 10.405 1.00 59.81 103 ASP A O 1
ATOM 817 N N . LEU A 1 104 ? -6.042 -6.431 10.256 1.00 68.25 104 LEU A N 1
ATOM 818 C CA . LEU A 1 104 ? -6.295 -6.875 8.880 1.00 68.25 104 LEU A CA 1
ATOM 819 C C . LEU A 1 104 ? -6.677 -5.708 7.962 1.00 68.25 104 LEU A C 1
ATOM 821 O O . LEU A 1 104 ? -7.266 -5.926 6.903 1.00 68.25 104 LEU A O 1
ATOM 825 N N . THR A 1 105 ? -6.383 -4.468 8.364 1.00 79.50 105 THR A N 1
ATOM 826 C CA . THR A 1 105 ? -6.758 -3.274 7.605 1.00 79.50 105 THR A CA 1
ATOM 827 C C . THR A 1 105 ? -5.534 -2.430 7.279 1.00 79.50 105 THR A C 1
ATOM 829 O O . THR A 1 105 ? -4.838 -1.937 8.157 1.00 79.50 105 THR A O 1
ATOM 832 N N . THR A 1 106 ? -5.293 -2.225 5.989 1.00 86.44 106 THR A N 1
ATOM 833 C CA . THR A 1 106 ? -4.228 -1.372 5.462 1.00 86.44 106 THR A CA 1
ATOM 834 C C . THR A 1 106 ? -4.810 -0.035 5.016 1.00 86.44 106 THR A C 1
ATOM 836 O O . THR A 1 106 ? -5.778 0.003 4.256 1.00 86.44 106 THR A O 1
ATOM 839 N N . PHE A 1 107 ? -4.209 1.071 5.451 1.00 88.50 107 PHE A N 1
ATOM 840 C CA . PHE A 1 107 ? -4.597 2.419 5.038 1.00 88.50 107 PHE A CA 1
ATOM 841 C C . PHE A 1 107 ? -3.484 3.053 4.207 1.00 88.50 107 PHE A C 1
ATOM 843 O O . PHE A 1 107 ? -2.344 3.168 4.659 1.00 88.50 107 PHE A O 1
ATOM 850 N N . LEU A 1 108 ? -3.828 3.490 2.998 1.00 90.69 108 LEU A N 1
ATOM 851 C CA . LEU A 1 108 ? -2.915 4.099 2.041 1.00 90.69 108 LEU A CA 1
ATOM 852 C C . LEU A 1 108 ? -3.344 5.524 1.699 1.00 90.69 108 LEU A C 1
ATOM 854 O O . LEU A 1 108 ? -4.534 5.841 1.625 1.00 90.69 108 LEU A O 1
ATOM 858 N N . LEU A 1 109 ? -2.359 6.369 1.420 1.00 90.50 109 LEU A N 1
ATOM 859 C CA . LEU A 1 109 ? -2.539 7.674 0.798 1.00 90.50 109 LEU A CA 1
ATOM 860 C C . LEU A 1 109 ? -1.958 7.621 -0.615 1.00 90.50 109 LEU A C 1
ATOM 862 O O . LEU A 1 109 ? -0.768 7.382 -0.778 1.00 90.50 109 LEU A O 1
ATOM 866 N N . TYR A 1 110 ? -2.787 7.900 -1.615 1.00 89.75 110 TYR A N 1
ATOM 867 C CA . TYR A 1 110 ? -2.355 8.155 -2.983 1.00 89.75 110 TYR A CA 1
ATOM 868 C C . TYR A 1 110 ? -2.274 9.668 -3.193 1.00 89.75 110 TYR A C 1
ATOM 870 O O . TYR A 1 110 ? -3.297 10.362 -3.232 1.00 89.75 110 TYR A O 1
ATOM 878 N N . ASN A 1 111 ? -1.051 10.196 -3.197 1.00 87.88 111 ASN A N 1
ATOM 879 C CA . ASN A 1 111 ? -0.799 11.634 -3.159 1.00 87.88 111 ASN A CA 1
ATOM 880 C C . ASN A 1 111 ? -0.746 12.262 -4.562 1.00 87.88 111 ASN A C 1
ATOM 882 O O . ASN A 1 111 ? -0.619 11.564 -5.561 1.00 87.88 111 ASN A O 1
ATOM 886 N N . ALA A 1 112 ? -0.760 13.598 -4.622 1.00 85.75 112 ALA A N 1
ATOM 887 C CA . ALA A 1 112 ? -0.773 14.371 -5.868 1.00 85.75 112 ALA A CA 1
ATOM 888 C C . ALA A 1 112 ? 0.400 14.102 -6.839 1.00 85.75 112 ALA A C 1
ATOM 890 O O . ALA A 1 112 ? 0.323 14.496 -8.001 1.00 85.75 112 ALA A O 1
ATOM 891 N N . HIS A 1 113 ? 1.474 13.448 -6.388 1.00 87.25 113 HIS A N 1
ATOM 892 C CA . HIS A 1 113 ? 2.620 13.065 -7.215 1.00 87.25 113 HIS A CA 1
ATOM 893 C C . HIS A 1 113 ? 2.502 11.640 -7.777 1.00 87.25 113 HIS A C 1
ATOM 895 O O . HIS A 1 113 ? 3.503 11.095 -8.235 1.00 87.25 113 HIS A O 1
ATOM 901 N N . ASN A 1 114 ? 1.305 11.043 -7.757 1.00 86.44 114 ASN A N 1
ATOM 902 C CA . ASN A 1 114 ? 1.059 9.658 -8.165 1.00 86.44 114 ASN A CA 1
ATOM 903 C C . ASN A 1 114 ? 1.889 8.644 -7.359 1.00 86.44 114 ASN A C 1
ATOM 905 O O . ASN A 1 114 ? 2.433 7.691 -7.913 1.00 86.44 114 ASN A O 1
ATOM 909 N N . HIS A 1 115 ? 2.010 8.868 -6.048 1.00 89.69 115 HIS A N 1
ATOM 910 C CA . HIS A 1 115 ? 2.839 8.054 -5.158 1.00 89.69 115 HIS A CA 1
ATOM 911 C C . HIS A 1 115 ? 2.037 7.550 -3.956 1.00 89.69 115 HIS A C 1
ATOM 913 O O . HIS A 1 115 ? 1.233 8.296 -3.381 1.00 89.69 115 HIS A O 1
ATOM 919 N N . PHE A 1 116 ? 2.258 6.285 -3.586 1.00 90.69 116 PHE A N 1
ATOM 920 C CA . PHE A 1 116 ? 1.598 5.636 -2.455 1.00 90.69 116 PHE A CA 1
ATOM 921 C C . PHE A 1 116 ? 2.407 5.775 -1.168 1.00 90.69 116 PHE A C 1
ATOM 923 O O . PHE A 1 116 ? 3.594 5.470 -1.124 1.00 90.69 116 PHE A O 1
ATOM 930 N N . GLU A 1 117 ? 1.716 6.170 -0.104 1.00 92.81 117 GLU A N 1
ATOM 931 C CA . GLU A 1 117 ? 2.237 6.280 1.256 1.00 92.81 117 GLU A CA 1
ATOM 932 C C . GLU A 1 117 ? 1.392 5.440 2.218 1.00 92.81 117 GLU A C 1
ATOM 934 O O . GLU A 1 117 ? 0.216 5.175 1.952 1.00 92.81 117 GLU A O 1
ATOM 939 N N . VAL A 1 118 ? 1.953 5.081 3.374 1.00 91.75 118 VAL A N 1
ATOM 940 C CA . VAL A 1 118 ? 1.226 4.336 4.416 1.00 91.75 118 VAL A CA 1
ATOM 941 C C . VAL A 1 118 ? 0.673 5.293 5.470 1.00 91.75 118 VAL A C 1
ATOM 943 O O . VAL A 1 118 ? 1.369 6.189 5.947 1.00 91.75 118 VAL A O 1
ATOM 946 N N . VAL A 1 119 ? -0.578 5.090 5.879 1.00 90.50 119 VAL A N 1
ATOM 947 C CA . VAL A 1 119 ? -1.227 5.831 6.967 1.00 90.50 119 VAL A CA 1
ATOM 948 C C . VAL A 1 119 ? -1.196 4.961 8.225 1.00 90.50 119 VAL A C 1
ATOM 950 O O . VAL A 1 119 ? -1.894 3.956 8.303 1.00 90.50 119 VAL A O 1
ATOM 953 N N . LEU A 1 120 ? -0.366 5.328 9.208 1.00 83.25 120 LEU A N 1
ATOM 954 C CA . LEU A 1 120 ? -0.127 4.499 10.403 1.00 83.25 120 LEU A CA 1
ATOM 955 C C . LEU A 1 120 ? -1.270 4.555 11.425 1.00 83.25 120 LEU A C 1
ATOM 957 O O . LEU A 1 120 ? -1.435 3.644 12.228 1.00 83.25 120 LEU A O 1
ATOM 961 N N . SER A 1 121 ? -2.029 5.648 11.437 1.00 68.12 121 SER A N 1
ATOM 962 C CA . SER A 1 121 ? -3.181 5.832 12.318 1.00 68.12 121 SER A CA 1
ATOM 963 C C . SER A 1 121 ? -4.129 6.845 11.663 1.00 68.12 121 SER A C 1
ATOM 965 O O . SER A 1 121 ? -3.760 8.022 11.576 1.00 68.12 121 SER A O 1
ATOM 967 N N . PRO A 1 122 ? -5.282 6.400 11.128 1.00 54.09 122 PRO A N 1
ATOM 968 C CA . PRO A 1 122 ? -6.299 7.290 10.569 1.00 54.09 122 PRO A CA 1
ATOM 969 C C . PRO A 1 122 ? -7.004 8.135 11.641 1.00 54.09 122 PRO A C 1
ATOM 971 O O . PRO A 1 122 ? -7.166 7.648 12.783 1.00 54.09 122 PRO A O 1
#

Foldseek 3Di:
DDWDQDDDDFDDWADAPPDLCQVLLLLVCLVPVGSPPSCVDPLSVVQDDPPHRDDPVSQQVSCVVLVAKEWEFEAPDPPDDDRTTDIHHDDDPPPDDLVVPSNRYWYWYCYPVRGIIGRPDD

Organism: NCBI:txid2011161

Secondary structure (DSSP, 8-state):
-EE-S--PPP-SEEPPP-STTHHHHHHHHHHHS--TTGGGSHHHHHH--TT----TTHHHHHHHHHT-EEEEEE---SSSS---EEEESS---TT--GGGGGGGEEEEEEETTTEEEEES--